Protein AF-0000000080451498 (afdb_homodimer)

Sequence (168 aa):
MVEVKEEPVSSRKIQKAEREKIRRDKLKEQFLELGDALDPNRPKSDKTSIIIDTIQILKDLMTQVDRLKAEYVALSEESREVDDMVEVKEEPVSSRKIQKAEREKIRRDKLKEQFLELGDALDPNRPKSDKTSIIIDTIQILKDLMTQVDRLKAEYVALSEESREVDD

InterPro domains:
  IPR011598 Myc-type, basic helix-loop-helix (bHLH) domain [PS50888] (11-61)
  IPR011598 Myc-type, basic helix-loop-helix (bHLH) domain [SM00353] (17-67)
  IPR036638 Helix-loop-helix DNA-binding domain superfamily [G3DSA:4.10.280.10] (9-84)
  IPR036638 Helix-loop-helix DNA-binding domain superfamily [SSF47459] (10-78)
  IPR044579 Transcription factor bHLH11/121 [PTHR47001] (5-82)
  IPR057075 Iron-related transcription factor 3, bHLH domain [PF23177] (13-82)

Foldseek 3Di:
DPPPVPQPPVNVVVVVVVVVVVVVVVVVVVLLVLQVVLPVPDDDDDSVVSVVSVVVVVVVVVVVVVVVVVVVVVVVVVVVVVVD/DPPPVPQPPVRVVVVVVVVVVVVVVVVVVVLLVLQVVLPVPDDDDDSVVSVVSVVVVVVVVVVVVVVVVVVVVVVVVVVVVVVD

Solvent-accessible surface area (backbone atoms only — not comparable to full-atom values): 9599 Å² total; per-residue (Å²): 128,83,73,74,72,71,67,50,72,63,52,51,51,50,52,52,52,51,54,51,48,52,53,49,52,51,43,51,51,50,51,52,50,44,43,42,71,75,38,74,84,55,71,92,68,55,71,58,56,50,50,54,51,47,47,53,48,50,52,49,44,53,52,49,42,53,51,50,52,54,52,46,52,54,52,54,53,51,53,53,61,68,72,103,129,84,72,74,71,70,66,50,72,64,52,52,50,51,52,52,50,52,53,52,48,50,52,50,52,51,42,51,54,49,50,52,53,45,43,42,72,75,38,73,83,56,71,92,68,56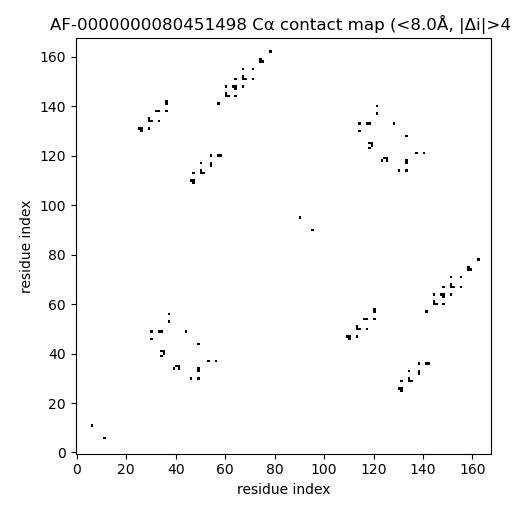,71,58,57,50,50,53,50,47,47,52,50,51,52,52,46,53,51,50,41,53,51,50,52,52,52,46,52,55,52,54,54,52,54,54,62,70,72,103

Radius of gyration: 26.21 Å; Cα contacts (8 Å, |Δi|>4): 71; chains: 2; bounding box: 70×80×53 Å

Secondary structure (DSSP, 8-state):
--------HHHHHHHHHHHHHHHHHHHHHHHHHHHHHH-TTPPP--HHHHHHHHHHHHHHHHHHHHHHHHHHHHHHHHHHHHH-/--------HHHHHHHHHHHHHHHHHHHHHHHHHHHHHH-TTPPP--HHHHHHHHHHHHHHHHHHHHHHHHHHHHHHHHHHHHH-

Organism: Brassica campestris (NCBI:txid3711)

pLDDT: mean 87.02, std 12.92, range [40.19, 97.06]

Nearest PDB structures (foldseek):
  2x0l-assembly1_A  TM=4.351E-01  e=5.594E+00  Homo sapiens
  4czz-assembly1_A  TM=4.478E-01  e=6.485E+00  Homo sapiens
  8q1h-assembly1_A  TM=4.407E-01  e=6.982E+00  Homo sapiens
  4czz-assembly1_A  TM=4.479E-01  e=6.785E+00  Homo sapiens
  2x0l-assembly1_A  TM=4.352E-01  e=5.847E+00  Homo sapiens

Structure (mmCIF, N/CA/C/O backbone):
data_AF-0000000080451498-model_v1
#
loop_
_entity.id
_entity.type
_entity.pdbx_description
1 polymer 'BHLH domain-containing protein'
#
loop_
_atom_site.group_PDB
_atom_site.id
_atom_site.type_symbol
_atom_site.label_atom_id
_atom_site.label_alt_id
_atom_site.label_comp_id
_atom_site.label_asym_id
_atom_site.label_entity_id
_atom_site.label_seq_id
_atom_site.pdbx_PDB_ins_code
_atom_site.Cartn_x
_atom_site.Cartn_y
_atom_site.Cartn_z
_atom_site.occupancy
_atom_site.B_iso_or_equiv
_atom_site.auth_seq_id
_atom_site.auth_comp_id
_atom_site.auth_asym_id
_atom_site.auth_atom_id
_atom_site.pdbx_PDB_model_num
ATOM 1 N N . MET A 1 1 ? -38.812 33.906 8.727 1 40.19 1 MET A N 1
ATOM 2 C CA . MET A 1 1 ? -37.438 34.375 8.562 1 40.19 1 MET A CA 1
ATOM 3 C C . MET A 1 1 ? -36.438 33.312 8.938 1 40.19 1 MET A C 1
ATOM 5 O O . MET A 1 1 ? -36.312 32.938 10.102 1 40.19 1 MET A O 1
ATOM 9 N N . VAL A 1 2 ? -36.469 32.281 8.195 1 56.78 2 VAL A N 1
ATOM 10 C CA . VAL A 1 2 ? -35.656 31.094 8.461 1 56.78 2 VAL A CA 1
ATOM 11 C C . VAL A 1 2 ? -34.188 31.5 8.695 1 56.78 2 VAL A C 1
ATOM 13 O O . VAL A 1 2 ? -33.594 32.125 7.832 1 56.78 2 VAL A O 1
ATOM 16 N N . GLU A 1 3 ? -33.719 31.969 9.93 1 49.28 3 GLU A N 1
ATOM 17 C CA . GLU A 1 3 ? -32.344 32.344 10.297 1 49.28 3 GLU A CA 1
ATOM 18 C C . GLU A 1 3 ? -31.328 31.375 9.711 1 49.28 3 GLU A C 1
ATOM 20 O O . GLU A 1 3 ? -31.359 30.172 10.008 1 49.28 3 GLU A O 1
ATOM 25 N N . VAL A 1 4 ? -31.047 31.438 8.539 1 54.19 4 VAL A N 1
ATOM 26 C CA . VAL A 1 4 ? -29.844 30.781 8.031 1 54.19 4 VAL A CA 1
ATOM 27 C C . VAL A 1 4 ? -28.703 30.922 9.055 1 54.19 4 VAL A C 1
ATOM 29 O O . VAL A 1 4 ? -28.203 32 9.289 1 54.19 4 VAL A O 1
ATOM 32 N N . LYS A 1 5 ? -28.844 30.469 10.32 1 53.97 5 LYS A N 1
ATOM 33 C CA . LYS A 1 5 ? -27.812 30.5 11.359 1 53.97 5 LYS A CA 1
ATOM 34 C C . LYS A 1 5 ? -26.422 30.344 10.758 1 53.97 5 LYS A C 1
ATOM 36 O O . LYS A 1 5 ? -26.109 29.328 10.148 1 53.97 5 LYS A O 1
ATOM 41 N N . GLU A 1 6 ? -25.938 31.375 10.172 1 59 6 GLU A N 1
ATOM 42 C CA . GLU A 1 6 ? -24.562 31.453 9.703 1 59 6 GLU A CA 1
ATOM 43 C C . GLU A 1 6 ? -23.609 30.797 10.695 1 59 6 GLU A C 1
ATOM 45 O O . GLU A 1 6 ? -23.547 31.188 11.859 1 59 6 GLU A O 1
ATOM 50 N N . GLU A 1 7 ? -23.5 29.641 10.656 1 65.69 7 GLU A N 1
ATOM 51 C CA . GLU A 1 7 ? -22.531 28.984 11.531 1 65.69 7 GLU A CA 1
ATOM 52 C C . GLU A 1 7 ? -21.203 29.766 11.57 1 65.69 7 GLU A C 1
ATOM 54 O O . GLU A 1 7 ? -20.672 30.141 10.523 1 65.69 7 GLU A O 1
ATOM 59 N N . PRO A 1 8 ? -20.875 30.375 12.68 1 74.56 8 PRO A N 1
ATOM 60 C CA . PRO A 1 8 ? -19.641 31.156 12.789 1 74.56 8 PRO A CA 1
ATOM 61 C C . PRO A 1 8 ? -18.438 30.469 12.172 1 74.56 8 PRO A C 1
ATOM 63 O O . PRO A 1 8 ? -18.438 29.234 12.023 1 74.56 8 PRO A O 1
ATOM 66 N N . VAL A 1 9 ? -17.578 31.234 11.484 1 77.56 9 VAL A N 1
ATOM 67 C CA . VAL A 1 9 ? -16.312 30.828 10.875 1 77.56 9 VAL A CA 1
ATOM 68 C C . VAL A 1 9 ? -15.625 29.781 11.758 1 77.56 9 VAL A C 1
ATOM 70 O O . VAL A 1 9 ? -15.008 28.844 11.25 1 77.56 9 VAL A O 1
ATOM 73 N N . SER A 1 10 ? -15.898 30.031 13.016 1 82.25 10 SER A N 1
ATOM 74 C CA . SER A 1 10 ? -15.273 29.109 13.969 1 82.25 10 SER A CA 1
ATOM 75 C C . SER A 1 10 ? -15.891 27.719 13.875 1 82.25 10 SER A C 1
ATOM 77 O O . SER A 1 10 ? -15.18 26.719 13.922 1 82.25 10 SER A O 1
ATOM 79 N N . SER A 1 11 ? -17.156 27.797 13.711 1 85.88 11 SER A N 1
ATOM 80 C CA . SER A 1 11 ? -17.859 26.516 13.641 1 85.88 11 SER A CA 1
ATOM 81 C C . SER A 1 11 ? -17.469 25.734 12.391 1 85.88 11 SER A C 1
ATOM 83 O O . SER A 1 11 ? -17.297 24.516 12.438 1 85.88 11 SER A O 1
ATOM 85 N N . ARG A 1 12 ? -17.297 26.469 11.383 1 89.44 12 ARG A N 1
ATOM 86 C CA . ARG A 1 12 ? -16.906 25.844 10.125 1 89.44 12 ARG A CA 1
ATOM 87 C C . ARG A 1 12 ? -15.5 25.281 10.203 1 89.44 12 ARG A C 1
ATOM 89 O O . ARG A 1 12 ? -15.227 24.203 9.672 1 89.44 12 ARG A O 1
ATOM 96 N N . LYS A 1 13 ? -14.742 26.031 10.836 1 90.44 13 LYS A N 1
ATOM 97 C CA . LYS A 1 13 ? -13.367 25.562 11.016 1 90.44 13 LYS A CA 1
ATOM 98 C C . LYS A 1 13 ? -13.32 24.281 11.844 1 90.44 13 LYS A C 1
ATOM 100 O O . LYS A 1 13 ? -12.57 23.359 11.523 1 90.44 13 LYS A O 1
ATOM 105 N N . ILE A 1 14 ? -14.109 24.203 12.797 1 90.5 14 ILE A N 1
ATOM 106 C CA . ILE A 1 14 ? -14.18 23.062 13.695 1 90.5 14 ILE A CA 1
ATOM 107 C C . ILE A 1 14 ? -14.727 21.844 12.938 1 90.5 14 ILE A C 1
ATOM 109 O O . ILE A 1 14 ? -14.211 20.734 13.078 1 90.5 14 ILE A O 1
ATOM 113 N N . GLN A 1 15 ? -15.633 21.969 12.156 1 93 15 GLN A N 1
ATOM 114 C CA . GLN A 1 15 ? -16.234 20.891 11.367 1 93 15 GLN A CA 1
ATOM 115 C C . GLN A 1 15 ? -15.227 20.312 10.367 1 93 15 GLN A C 1
ATOM 117 O O . GLN A 1 15 ? -15.156 19.109 10.172 1 93 15 GLN A O 1
ATOM 122 N N . LYS A 1 16 ? -14.492 21.25 9.75 1 95.62 16 LYS A N 1
ATOM 123 C CA . LYS A 1 16 ? -13.469 20.812 8.812 1 95.62 16 LYS A CA 1
ATOM 124 C C . LYS A 1 16 ? -12.398 19.969 9.508 1 95.62 16 LYS A C 1
ATOM 126 O O . LYS A 1 16 ? -11.961 18.938 8.984 1 95.62 16 LYS A O 1
ATOM 131 N N . ALA A 1 17 ? -12.094 20.375 10.625 1 95.12 17 ALA A N 1
ATOM 132 C CA . ALA A 1 17 ? -11.078 19.672 11.406 1 95.12 17 ALA A CA 1
ATOM 133 C C . ALA A 1 17 ? -11.555 18.281 11.781 1 95.12 17 ALA A C 1
ATOM 135 O O . ALA A 1 17 ? -10.773 17.328 11.773 1 95.12 17 ALA A O 1
ATOM 136 N N . GLU A 1 18 ? -12.75 18.188 12.094 1 95.31 18 GLU A N 1
ATOM 137 C CA . GLU A 1 18 ? -13.328 16.906 12.453 1 95.31 18 GLU A CA 1
ATOM 138 C C . GLU A 1 18 ? -13.367 15.953 11.258 1 95.31 18 GLU A C 1
ATOM 140 O O . GLU A 1 18 ? -13.055 14.773 11.391 1 95.31 18 GLU A O 1
ATOM 145 N N . ARG A 1 19 ? -13.734 16.422 10.164 1 95.5 19 ARG A N 1
ATOM 146 C CA . ARG A 1 19 ? -13.773 15.617 8.945 1 95.5 19 ARG A CA 1
ATOM 147 C C . ARG A 1 19 ? -12.383 15.109 8.578 1 95.5 19 ARG A C 1
ATOM 149 O O . ARG A 1 19 ? -12.227 13.945 8.188 1 95.5 19 ARG A O 1
ATOM 156 N N . GLU A 1 20 ? -11.414 16 8.688 1 95.25 20 GLU A N 1
ATOM 157 C CA . GLU A 1 20 ? -10.031 15.633 8.398 1 95.25 20 GLU A CA 1
ATOM 158 C C . GLU A 1 20 ? -9.531 14.586 9.383 1 95.25 20 GLU A C 1
ATOM 160 O O . GLU A 1 20 ? -8.797 13.664 9.008 1 95.25 20 GLU A O 1
ATOM 165 N N . LYS A 1 21 ? -9.992 14.727 10.586 1 96.38 21 LYS A N 1
ATOM 166 C CA . LYS A 1 21 ? -9.625 13.734 11.594 1 96.38 21 LYS A CA 1
ATOM 167 C C . LYS A 1 21 ? -10.172 12.359 11.227 1 96.38 21 LYS A C 1
ATOM 169 O O . LYS A 1 21 ? -9.469 11.352 11.352 1 96.38 21 LYS A O 1
ATOM 174 N N . ILE A 1 22 ? -11.367 12.289 10.789 1 96 22 ILE A N 1
ATOM 175 C CA . ILE A 1 22 ? -12.008 11.039 10.398 1 96 22 ILE A CA 1
ATOM 176 C C . ILE A 1 22 ? -11.234 10.406 9.234 1 96 22 ILE A C 1
ATOM 178 O O . ILE A 1 22 ? -10.977 9.203 9.242 1 96 22 ILE A O 1
ATOM 182 N N . ARG A 1 23 ? -10.883 11.133 8.25 1 95.81 23 ARG A N 1
ATOM 183 C CA . ARG A 1 23 ? -10.133 10.641 7.098 1 95.81 23 ARG A CA 1
ATOM 184 C C . ARG A 1 23 ? -8.773 10.094 7.523 1 95.81 23 ARG A C 1
ATOM 186 O O . ARG A 1 23 ? -8.344 9.047 7.039 1 95.81 23 ARG A O 1
ATOM 193 N N . ARG A 1 24 ? -8.125 10.797 8.398 1 95.62 24 ARG A N 1
ATOM 194 C CA . ARG A 1 24 ? -6.82 10.383 8.891 1 95.62 24 ARG A CA 1
ATOM 195 C C . ARG A 1 24 ? -6.914 9.062 9.648 1 95.62 24 ARG A C 1
ATOM 197 O O . ARG A 1 24 ? -6.055 8.188 9.5 1 95.62 24 ARG A O 1
ATOM 204 N N . ASP A 1 25 ? -7.914 9 10.438 1 96.94 25 ASP A N 1
ATOM 205 C CA . ASP A 1 25 ? -8.117 7.77 11.203 1 96.94 25 ASP A CA 1
ATOM 206 C C . ASP A 1 25 ? -8.375 6.586 10.273 1 96.94 25 ASP A C 1
ATOM 208 O O . ASP A 1 25 ? -7.871 5.484 10.508 1 96.94 25 ASP A O 1
ATOM 212 N N . LYS A 1 26 ? -9.141 6.828 9.289 1 96.12 26 LYS A N 1
ATOM 213 C CA . LYS A 1 26 ? -9.406 5.789 8.297 1 96.12 26 LYS A CA 1
ATOM 214 C C . LYS A 1 26 ? -8.117 5.352 7.602 1 96.12 26 LYS A C 1
ATOM 216 O O . LYS A 1 26 ? -7.867 4.156 7.445 1 96.12 26 LYS A O 1
ATOM 221 N N . LEU A 1 27 ? -7.355 6.234 7.227 1 96.44 27 LEU A N 1
ATOM 222 C CA . LEU A 1 27 ? -6.086 5.938 6.566 1 96.44 27 LEU A CA 1
ATOM 223 C C . LEU A 1 27 ? -5.164 5.148 7.488 1 96.44 27 LEU A C 1
ATOM 225 O O . LEU A 1 27 ? -4.492 4.215 7.047 1 96.44 27 LEU A O 1
ATOM 229 N N . LYS A 1 28 ? -5.195 5.543 8.656 1 94.75 28 LYS A N 1
ATOM 230 C CA . LYS A 1 28 ? -4.395 4.824 9.648 1 94.75 28 LYS A CA 1
ATOM 231 C C . LYS A 1 28 ? -4.816 3.363 9.742 1 94.75 28 LYS A C 1
ATOM 233 O O . LYS A 1 28 ? -3.971 2.471 9.82 1 94.75 28 LYS A O 1
ATOM 238 N N . GLU A 1 29 ? -6.074 3.158 9.828 1 95.75 29 GLU A N 1
ATOM 239 C CA . GLU A 1 29 ? -6.613 1.804 9.891 1 95.75 29 GLU A CA 1
ATOM 240 C C . GLU A 1 29 ? -6.223 0.996 8.664 1 95.75 29 GLU A C 1
ATOM 242 O O . GLU A 1 29 ? -5.895 -0.188 8.766 1 95.75 29 GLU A O 1
ATOM 247 N N . GLN A 1 30 ? -6.211 1.594 7.562 1 95.5 30 GLN A N 1
ATOM 248 C CA . GLN A 1 30 ? -5.848 0.933 6.312 1 95.5 30 GLN A CA 1
ATOM 249 C C . GLN A 1 30 ? -4.367 0.559 6.301 1 95.5 30 GLN A C 1
ATOM 251 O O . GLN A 1 30 ? -3.994 -0.506 5.801 1 95.5 30 GLN A O 1
ATOM 256 N N . PHE A 1 31 ? -3.59 1.359 6.824 1 95.88 31 PHE A N 1
ATOM 257 C CA . PHE A 1 31 ? -2.17 1.045 6.926 1 95.88 31 PHE A CA 1
ATOM 258 C C . PHE A 1 31 ? -1.945 -0.163 7.824 1 95.88 31 PHE A C 1
ATOM 260 O O . PHE A 1 31 ? -1.092 -1.006 7.539 1 95.88 31 PHE A O 1
ATOM 267 N N . LEU A 1 32 ? -2.666 -0.185 8.906 1 94.31 32 LEU A N 1
ATOM 268 C CA . LEU A 1 32 ? -2.549 -1.322 9.812 1 94.31 32 LEU A CA 1
ATOM 269 C C . LEU A 1 32 ? -2.951 -2.617 9.109 1 94.31 32 LEU A C 1
ATOM 271 O O . LEU A 1 32 ? -2.262 -3.631 9.234 1 94.31 32 LEU A O 1
ATOM 275 N N . GLU A 1 33 ? -4.031 -2.539 8.391 1 94.38 33 GLU A N 1
ATOM 276 C CA . GLU A 1 33 ? -4.504 -3.707 7.66 1 94.38 33 GLU A CA 1
ATOM 277 C C . GLU A 1 33 ? -3.492 -4.145 6.605 1 94.38 33 GLU A C 1
ATOM 279 O O . GLU A 1 33 ? -3.23 -5.34 6.445 1 94.38 33 GLU A O 1
ATOM 284 N N . LEU A 1 34 ? -2.973 -3.205 5.914 1 95.75 34 LEU A N 1
ATOM 285 C CA . LEU A 1 34 ? -1.974 -3.512 4.895 1 95.75 34 LEU A CA 1
ATOM 286 C C . LEU A 1 34 ? -0.742 -4.156 5.52 1 95.75 34 LEU A C 1
ATOM 288 O O . LEU A 1 34 ? -0.22 -5.14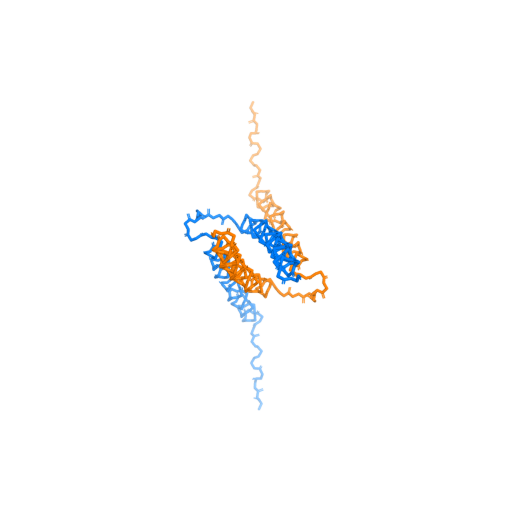5 4.996 1 95.75 34 LEU A O 1
ATOM 292 N N . GLY A 1 35 ? -0.3 -3.576 6.586 1 94.5 35 GLY A N 1
ATOM 293 C CA . GLY A 1 35 ? 0.816 -4.168 7.305 1 94.5 35 GLY A CA 1
ATOM 294 C C . GLY A 1 35 ? 0.559 -5.602 7.727 1 94.5 35 GLY A C 1
ATOM 295 O O . GLY A 1 35 ? 1.425 -6.465 7.57 1 94.5 35 GLY A O 1
ATOM 296 N N . ASP A 1 36 ? -0.637 -5.812 8.188 1 92.88 36 ASP A N 1
ATOM 297 C CA . ASP A 1 36 ? -1.023 -7.145 8.641 1 92.88 36 ASP A CA 1
ATOM 298 C C . ASP A 1 36 ? -1.069 -8.125 7.469 1 92.88 36 ASP A C 1
ATOM 300 O O . ASP A 1 36 ? -0.729 -9.305 7.625 1 92.88 36 ASP A O 1
ATOM 304 N N . ALA A 1 37 ? -1.515 -7.648 6.336 1 91.38 37 ALA A N 1
ATOM 305 C CA . ALA A 1 37 ? -1.586 -8.492 5.145 1 91.38 37 ALA A CA 1
ATOM 306 C C . ALA A 1 37 ? -0.191 -8.883 4.664 1 91.38 37 ALA A C 1
ATOM 308 O O . ALA A 1 37 ? 0.001 -9.969 4.117 1 91.38 37 ALA A O 1
ATOM 309 N N . LEU A 1 38 ? 0.717 -8 4.863 1 92.06 38 LEU A N 1
ATOM 310 C CA . LEU A 1 38 ? 2.092 -8.281 4.469 1 92.06 38 LEU A CA 1
ATOM 311 C C . LEU A 1 38 ? 2.732 -9.297 5.418 1 92.06 38 LEU A C 1
ATOM 313 O O . LEU A 1 38 ? 3.369 -10.25 4.973 1 92.06 38 LEU A O 1
ATOM 317 N N . ASP A 1 39 ? 2.625 -8.945 6.719 1 90.06 39 ASP A N 1
ATOM 318 C CA . ASP A 1 39 ? 3.203 -9.773 7.77 1 90.06 39 ASP A CA 1
ATOM 319 C C . ASP A 1 39 ? 2.646 -9.398 9.141 1 90.06 39 ASP A C 1
ATOM 321 O O . ASP A 1 39 ? 2.977 -8.336 9.68 1 90.06 39 ASP A O 1
ATOM 325 N N . PRO A 1 40 ? 1.82 -10.305 9.664 1 88.94 40 PRO A N 1
ATOM 326 C CA . PRO A 1 40 ? 1.198 -9.992 10.953 1 88.94 40 PRO A CA 1
ATOM 327 C C . PRO A 1 40 ? 2.221 -9.828 12.078 1 88.94 40 PRO A C 1
ATOM 329 O O . PRO A 1 40 ? 1.911 -9.242 13.117 1 88.94 40 PRO A O 1
ATOM 332 N N . ASN A 1 41 ? 3.402 -10.383 11.906 1 88.75 41 ASN A N 1
ATOM 333 C CA . ASN A 1 41 ? 4.43 -10.328 12.938 1 88.75 41 ASN A CA 1
ATOM 334 C C . ASN A 1 41 ? 5.449 -9.227 12.656 1 88.75 41 ASN A C 1
ATOM 336 O O . ASN A 1 41 ? 6.5 -9.172 13.305 1 88.75 41 ASN A O 1
ATOM 340 N N . ARG A 1 42 ? 5.109 -8.414 11.781 1 83.12 42 ARG A N 1
ATOM 341 C CA . ARG A 1 42 ? 6.02 -7.332 11.422 1 83.12 42 ARG A CA 1
ATOM 342 C C . ARG A 1 42 ? 6.094 -6.285 12.523 1 83.12 42 ARG A C 1
ATOM 344 O O . ARG A 1 42 ? 5.074 -5.926 13.117 1 83.12 42 ARG A O 1
ATOM 351 N N . PRO A 1 43 ? 7.219 -5.828 12.773 1 84.06 43 PRO A N 1
ATOM 352 C CA . PRO A 1 43 ? 7.348 -4.738 13.75 1 84.06 43 PRO A CA 1
ATOM 353 C C . PRO A 1 43 ? 6.68 -3.449 13.273 1 84.06 43 PRO A C 1
ATOM 355 O O . PRO A 1 43 ? 6.43 -3.277 12.078 1 84.06 43 PRO A O 1
ATOM 358 N N . LYS A 1 44 ? 6.352 -2.705 14.25 1 82.56 44 LYS A N 1
ATOM 359 C CA . LYS A 1 44 ? 5.812 -1.396 13.898 1 82.56 44 LYS A CA 1
ATOM 360 C C . LYS A 1 44 ? 6.789 -0.618 13.023 1 82.56 44 LYS A C 1
ATOM 362 O O . LYS A 1 44 ? 7.992 -0.593 13.289 1 82.56 44 LYS A O 1
ATOM 367 N N . SER A 1 45 ? 6.285 -0.21 11.938 1 85.31 45 SER A N 1
ATOM 368 C CA . SER A 1 45 ? 7.102 0.501 10.961 1 85.31 45 SER A CA 1
ATOM 369 C C . SER A 1 45 ? 6.398 1.757 10.453 1 85.31 45 SER A C 1
ATOM 371 O O . SER A 1 45 ? 5.18 1.891 10.602 1 85.31 45 SER A O 1
ATOM 373 N N . ASP A 1 46 ? 7.215 2.654 9.93 1 91.94 46 ASP A N 1
ATOM 374 C CA . ASP A 1 46 ? 6.633 3.879 9.383 1 91.94 46 ASP A CA 1
ATOM 375 C C . ASP A 1 46 ? 5.855 3.598 8.102 1 91.94 46 ASP A C 1
ATOM 377 O O . ASP A 1 46 ? 6.035 2.549 7.477 1 91.94 46 ASP A O 1
ATOM 381 N N . LYS A 1 47 ? 5.062 4.551 7.801 1 94.12 47 LYS A N 1
ATOM 382 C CA . LYS A 1 47 ? 4.137 4.402 6.684 1 94.12 47 LYS A CA 1
ATOM 383 C C . LYS A 1 47 ? 4.891 4.195 5.371 1 94.12 47 LYS A C 1
ATOM 385 O O . LYS A 1 47 ? 4.473 3.395 4.531 1 94.12 47 LYS A O 1
ATOM 390 N N . THR A 1 48 ? 5.984 4.891 5.23 1 94.62 48 THR A N 1
ATOM 391 C CA . THR A 1 48 ? 6.77 4.785 4.008 1 94.62 48 THR A CA 1
ATOM 392 C C . THR A 1 48 ? 7.328 3.375 3.844 1 94.62 48 THR A C 1
ATOM 394 O O . THR A 1 48 ? 7.305 2.818 2.744 1 94.62 48 THR A O 1
ATOM 397 N N . SER A 1 49 ? 7.773 2.807 4.898 1 93.88 49 SER A N 1
ATOM 398 C CA . SER A 1 49 ? 8.328 1.456 4.871 1 93.88 49 SER A CA 1
ATOM 399 C C . SER A 1 49 ? 7.262 0.434 4.48 1 93.88 49 SER A C 1
ATOM 401 O O . SER A 1 49 ? 7.543 -0.504 3.732 1 93.88 49 SER A O 1
ATOM 403 N N . ILE A 1 50 ? 6.066 0.605 4.977 1 95.94 50 ILE A N 1
ATOM 404 C CA . ILE A 1 50 ? 4.965 -0.297 4.656 1 95.94 50 ILE A CA 1
ATOM 405 C C . ILE A 1 50 ? 4.68 -0.256 3.158 1 95.94 50 ILE A C 1
ATOM 407 O O . ILE A 1 50 ? 4.508 -1.3 2.523 1 95.94 50 ILE A O 1
ATOM 411 N N . ILE A 1 51 ? 4.719 0.912 2.648 1 96.44 51 ILE A N 1
ATOM 412 C CA . ILE A 1 51 ? 4.414 1.065 1.23 1 96.44 51 ILE A CA 1
ATOM 413 C C . ILE A 1 51 ? 5.535 0.46 0.391 1 96.44 51 ILE A C 1
ATOM 415 O O . ILE A 1 51 ? 5.277 -0.255 -0.58 1 96.44 51 ILE A O 1
ATOM 419 N N . ILE A 1 52 ? 6.75 0.726 0.751 1 95.31 52 ILE A N 1
ATOM 420 C CA . ILE A 1 52 ? 7.898 0.214 0.013 1 95.31 52 ILE A CA 1
ATOM 421 C C . ILE A 1 52 ? 7.883 -1.312 0.025 1 95.31 52 ILE A C 1
ATOM 423 O O . ILE A 1 52 ? 8.062 -1.95 -1.016 1 95.31 52 ILE A O 1
ATOM 427 N N . ASP A 1 53 ? 7.656 -1.847 1.191 1 95.25 53 ASP A N 1
ATOM 428 C CA . ASP A 1 53 ? 7.566 -3.299 1.312 1 95.25 53 ASP A CA 1
ATOM 429 C C . ASP A 1 53 ? 6.434 -3.854 0.45 1 95.25 53 ASP A C 1
ATOM 431 O O . ASP A 1 53 ? 6.578 -4.914 -0.165 1 95.25 53 ASP A O 1
ATOM 435 N N . THR A 1 54 ? 5.352 -3.201 0.462 1 96.62 54 THR A N 1
ATOM 436 C CA . THR A 1 54 ? 4.188 -3.623 -0.311 1 96.62 54 THR A CA 1
ATOM 437 C C . THR A 1 54 ? 4.52 -3.676 -1.8 1 96.62 54 THR A C 1
ATOM 439 O O . THR A 1 54 ? 4.184 -4.648 -2.48 1 96.62 54 THR A O 1
ATOM 442 N N . ILE A 1 55 ? 5.168 -2.652 -2.287 1 97.06 55 ILE A N 1
ATOM 443 C CA . ILE A 1 55 ? 5.539 -2.596 -3.697 1 97.06 55 ILE A CA 1
ATOM 444 C C . ILE A 1 55 ? 6.445 -3.775 -4.039 1 97.06 55 ILE A C 1
ATOM 446 O O . ILE A 1 55 ? 6.254 -4.438 -5.062 1 97.06 55 ILE A O 1
ATOM 450 N N . GLN A 1 56 ? 7.426 -4.031 -3.184 1 95.75 56 GLN A N 1
ATOM 451 C CA . GLN A 1 56 ? 8.359 -5.129 -3.412 1 95.75 56 GLN A CA 1
ATOM 452 C C . GLN A 1 56 ? 7.637 -6.473 -3.443 1 95.75 56 GLN A C 1
ATOM 454 O O . GLN A 1 56 ? 7.852 -7.277 -4.352 1 95.75 56 GLN A O 1
ATOM 459 N N . ILE A 1 57 ? 6.762 -6.637 -2.496 1 95.25 57 ILE A N 1
ATOM 460 C CA . ILE A 1 57 ? 6.047 -7.906 -2.4 1 95.25 57 ILE A CA 1
ATOM 461 C C . ILE A 1 57 ? 5.121 -8.062 -3.605 1 95.25 57 ILE A C 1
ATOM 463 O O . ILE A 1 57 ? 5.008 -9.156 -4.168 1 95.25 57 ILE A O 1
ATOM 467 N N . LEU A 1 58 ? 4.473 -7.027 -3.895 1 95.5 58 LEU A N 1
ATOM 468 C CA . LEU A 1 58 ? 3.602 -7.035 -5.066 1 95.5 58 LEU A CA 1
ATOM 469 C C . LEU A 1 58 ? 4.371 -7.461 -6.312 1 95.5 58 LEU A C 1
ATOM 471 O O . LEU A 1 58 ? 3.902 -8.305 -7.078 1 95.5 58 LEU A O 1
ATOM 475 N N . LYS A 1 59 ? 5.52 -6.902 -6.535 1 95 59 LYS A N 1
ATOM 476 C CA . LYS A 1 59 ? 6.348 -7.234 -7.691 1 95 59 LYS A CA 1
ATOM 477 C C . LYS A 1 59 ? 6.82 -8.688 -7.629 1 95 59 LYS A C 1
ATOM 479 O O . LYS A 1 59 ? 6.828 -9.383 -8.648 1 95 59 LYS A O 1
ATOM 484 N N . ASP A 1 60 ? 7.211 -9.125 -6.465 1 96.06 60 ASP A N 1
ATOM 485 C CA . ASP A 1 60 ? 7.656 -10.5 -6.273 1 96.06 60 ASP A CA 1
ATOM 486 C C . ASP A 1 60 ? 6.543 -11.492 -6.602 1 96.06 60 ASP A C 1
ATOM 488 O O . ASP A 1 60 ? 6.781 -12.5 -7.266 1 96.06 60 ASP A O 1
ATOM 492 N N . LEU A 1 61 ? 5.336 -11.219 -6.121 1 95.31 61 LEU A N 1
ATOM 493 C CA . LEU A 1 61 ? 4.195 -12.109 -6.34 1 95.31 61 LEU A CA 1
ATOM 494 C C . LEU A 1 61 ? 3.828 -12.164 -7.82 1 95.31 61 LEU A C 1
ATOM 496 O O . LEU A 1 61 ? 3.521 -13.234 -8.344 1 95.31 61 LEU A O 1
ATOM 500 N N . MET A 1 62 ? 3.881 -11.016 -8.461 1 93.88 62 MET A N 1
ATOM 501 C CA . MET A 1 62 ? 3.568 -10.969 -9.883 1 93.88 62 MET A CA 1
ATOM 502 C C . MET A 1 62 ? 4.582 -11.781 -10.688 1 93.88 62 MET A C 1
ATOM 504 O O . MET A 1 62 ? 4.207 -12.516 -11.602 1 93.88 62 MET A O 1
ATOM 508 N N . THR A 1 63 ? 5.801 -11.664 -10.305 1 96.25 63 THR A N 1
ATOM 509 C CA . THR A 1 63 ? 6.855 -12.43 -10.961 1 96.25 63 THR A CA 1
ATOM 510 C C . THR A 1 63 ? 6.66 -13.922 -10.727 1 96.25 63 THR A C 1
ATOM 512 O O . THR A 1 63 ? 6.844 -14.734 -11.641 1 96.25 63 THR A O 1
ATOM 515 N N . GLN A 1 64 ? 6.324 -14.25 -9.516 1 95.81 64 GLN A N 1
ATOM 516 C CA . GLN A 1 64 ? 6.117 -15.648 -9.164 1 95.81 64 GLN A CA 1
ATOM 517 C C . GLN A 1 64 ? 4.945 -16.25 -9.938 1 95.81 64 GLN A C 1
ATOM 519 O O . GLN A 1 64 ? 5.016 -17.391 -10.398 1 95.81 64 GLN A O 1
ATOM 524 N N . VAL A 1 65 ? 3.895 -15.531 -10.047 1 96.31 65 VAL A N 1
ATOM 525 C CA . VAL A 1 65 ? 2.738 -15.977 -10.82 1 96.31 65 VAL A CA 1
ATOM 526 C C . VAL A 1 65 ? 3.148 -16.234 -12.266 1 96.31 65 VAL A C 1
ATOM 528 O O . VAL A 1 65 ? 2.803 -17.266 -12.836 1 96.31 65 VAL A O 1
ATOM 531 N N . ASP A 1 66 ? 3.869 -15.289 -12.805 1 95.31 66 ASP A N 1
ATOM 532 C CA . ASP A 1 66 ? 4.312 -15.43 -14.188 1 95.31 66 ASP A CA 1
ATOM 533 C C . ASP A 1 66 ? 5.184 -16.672 -14.359 1 95.31 66 ASP A C 1
ATOM 535 O O . ASP A 1 66 ? 5.039 -17.406 -15.336 1 95.31 66 ASP A O 1
ATOM 539 N N . ARG A 1 67 ? 6.066 -16.938 -13.477 1 95.44 67 ARG A N 1
ATOM 540 C CA . ARG A 1 67 ? 6.965 -18.078 -13.523 1 95.44 67 ARG A CA 1
ATOM 541 C C . ARG A 1 67 ? 6.18 -19.391 -13.43 1 95.44 67 ARG A C 1
ATOM 543 O O . ARG A 1 67 ? 6.43 -20.328 -14.195 1 95.44 67 ARG A O 1
ATOM 550 N N . LEU A 1 68 ? 5.211 -19.484 -12.531 1 94.19 68 LEU A N 1
ATOM 551 C CA . LEU A 1 68 ? 4.418 -20.703 -12.328 1 94.19 68 LEU A CA 1
ATOM 552 C C . LEU A 1 68 ? 3.547 -20.984 -13.547 1 94.19 68 LEU A C 1
ATOM 554 O O . LEU A 1 68 ? 3.354 -22.141 -13.914 1 94.19 68 LEU A O 1
ATOM 558 N N . LYS A 1 69 ? 3.064 -19.891 -14.125 1 93.44 69 LYS A N 1
ATOM 559 C CA . LYS A 1 69 ? 2.273 -20.047 -15.344 1 93.44 69 LYS A CA 1
ATOM 560 C C . LYS A 1 69 ? 3.119 -20.625 -16.469 1 93.44 69 LYS A C 1
ATOM 562 O O . LYS A 1 69 ? 2.67 -21.5 -17.203 1 93.44 69 LYS A O 1
ATOM 567 N N . ALA A 1 70 ? 4.316 -20.156 -16.625 1 92.81 70 ALA A N 1
ATOM 568 C CA . ALA A 1 70 ? 5.23 -20.641 -17.656 1 92.81 70 ALA A CA 1
ATOM 569 C C . ALA A 1 70 ? 5.59 -22.109 -17.438 1 92.81 70 ALA A C 1
ATOM 571 O O . ALA A 1 70 ? 5.637 -22.891 -18.391 1 92.81 70 ALA A O 1
ATOM 572 N N . GLU A 1 71 ? 5.809 -22.453 -16.234 1 88 71 GLU A N 1
ATOM 573 C CA . GLU A 1 71 ? 6.141 -23.828 -15.883 1 88 71 GLU A CA 1
ATOM 574 C C . GLU A 1 71 ? 4.969 -24.766 -16.156 1 88 71 GLU A C 1
ATOM 576 O O . GLU A 1 71 ? 5.164 -25.891 -16.625 1 88 71 GLU A O 1
ATOM 581 N N . TYR A 1 72 ? 3.836 -24.328 -15.812 1 86.06 72 TYR A N 1
ATOM 582 C CA . TYR A 1 72 ? 2.627 -25.109 -16.047 1 86.06 72 TYR A CA 1
ATOM 583 C C . TYR A 1 72 ? 2.424 -25.375 -17.531 1 86.06 72 TYR A C 1
ATOM 585 O O . TYR A 1 72 ? 2.062 -26.484 -17.938 1 86.06 72 TYR A O 1
ATOM 593 N N . VAL A 1 73 ? 2.598 -24.391 -18.281 1 85.31 73 VAL A N 1
ATOM 594 C CA . VAL A 1 73 ? 2.436 -24.5 -19.719 1 85.31 73 VAL A CA 1
ATOM 595 C C . VAL A 1 73 ? 3.471 -25.484 -20.281 1 85.31 73 VAL A C 1
ATOM 597 O O . VAL A 1 73 ? 3.145 -26.344 -21.109 1 85.31 73 VAL A O 1
ATOM 600 N N . ALA A 1 74 ? 4.656 -25.438 -19.844 1 85.56 74 ALA A N 1
ATOM 601 C CA . ALA A 1 74 ? 5.738 -26.312 -20.297 1 85.56 74 ALA A CA 1
ATOM 602 C C . ALA A 1 74 ? 5.453 -27.766 -19.953 1 85.56 74 ALA A C 1
ATOM 604 O O . ALA A 1 74 ? 5.668 -28.656 -20.766 1 85.56 74 ALA A O 1
ATOM 605 N N . LEU A 1 75 ? 4.875 -28.062 -18.797 1 82.62 75 LEU A N 1
ATOM 606 C CA . LEU A 1 75 ? 4.586 -29.422 -18.344 1 82.62 75 LEU A CA 1
ATOM 607 C C . LEU A 1 75 ? 3.381 -30 -19.078 1 82.62 75 LEU A C 1
ATOM 609 O O . LEU A 1 75 ? 3.352 -31.188 -19.391 1 82.62 75 LEU A O 1
ATOM 613 N N . SER A 1 76 ? 2.494 -29.141 -19.297 1 81.44 76 SER A N 1
ATOM 614 C CA . SER A 1 76 ? 1.281 -29.594 -19.969 1 81.44 76 SER A CA 1
ATOM 615 C C . SER A 1 76 ? 1.564 -29.953 -21.422 1 81.44 76 SER A C 1
ATOM 617 O O . SER A 1 76 ? 0.984 -30.906 -21.953 1 81.44 76 SER A O 1
ATOM 619 N N . GLU A 1 77 ? 2.418 -29.266 -22.094 1 82.12 77 GLU A N 1
ATOM 620 C CA . GLU A 1 77 ? 2.799 -29.547 -23.469 1 82.12 77 GLU A CA 1
ATOM 621 C C . GLU A 1 77 ? 3.617 -30.828 -23.578 1 82.12 77 GLU A C 1
ATOM 623 O O . GLU A 1 77 ? 3.453 -31.609 -24.516 1 82.12 77 GLU A O 1
ATOM 628 N N . GLU A 1 78 ? 4.375 -31.078 -22.656 1 74.62 78 GLU A N 1
ATOM 629 C CA . GLU A 1 78 ? 5.184 -32.312 -22.625 1 74.62 78 GLU A CA 1
ATOM 630 C C . GLU A 1 78 ? 4.305 -33.531 -22.438 1 74.62 78 GLU A C 1
ATOM 632 O O . GLU A 1 78 ? 4.543 -34.562 -23.062 1 74.62 78 GLU A O 1
ATOM 637 N N . SER A 1 79 ? 3.406 -33.469 -21.625 1 72.81 79 SER A N 1
ATOM 638 C CA . SER A 1 79 ? 2.506 -34.594 -21.375 1 72.81 79 SER A CA 1
ATOM 639 C C . SER A 1 79 ? 1.672 -34.906 -22.609 1 72.81 79 SER A C 1
ATOM 641 O O . SER A 1 79 ? 1.403 -36.094 -22.875 1 72.81 79 SER A O 1
ATOM 643 N N . ARG A 1 80 ? 1.292 -33.938 -23.359 1 74.88 80 ARG A N 1
ATOM 644 C CA . ARG A 1 80 ? 0.505 -34.125 -24.578 1 74.88 80 ARG A CA 1
ATOM 645 C C . ARG A 1 80 ? 1.338 -34.812 -25.656 1 74.88 80 ARG A C 1
ATOM 647 O O . ARG A 1 80 ? 0.83 -35.656 -26.406 1 74.88 80 ARG A O 1
ATOM 654 N N . GLU A 1 81 ? 2.602 -34.469 -25.641 1 74.31 81 GLU A N 1
ATOM 655 C CA . GLU A 1 81 ? 3.494 -35.062 -26.641 1 74.31 81 GLU A CA 1
ATOM 656 C C . GLU A 1 81 ? 3.773 -36.531 -26.359 1 74.31 81 GLU A C 1
ATOM 658 O O . GLU A 1 81 ? 3.957 -37.312 -27.281 1 74.31 81 GLU A O 1
ATOM 663 N N . VAL A 1 82 ? 3.691 -36.844 -25.062 1 68.5 82 VAL A N 1
ATOM 664 C CA . VAL A 1 82 ? 3.975 -38.219 -24.688 1 68.5 82 VAL A CA 1
ATOM 665 C C . VAL A 1 82 ? 2.736 -39.094 -24.922 1 68.5 82 VAL A C 1
ATOM 667 O O . VAL A 1 82 ? 2.852 -40.281 -25.234 1 68.5 82 VAL A O 1
ATOM 670 N N . ASP A 1 83 ? 1.658 -38.562 -24.797 1 64.38 83 ASP A N 1
ATOM 671 C CA . ASP A 1 83 ? 0.428 -39.312 -24.969 1 64.38 83 ASP A CA 1
ATOM 672 C C . ASP A 1 83 ? 0.098 -39.469 -26.453 1 64.38 83 ASP A C 1
ATOM 674 O O . ASP A 1 83 ? -0.57 -40.438 -26.844 1 64.38 83 ASP A O 1
ATOM 678 N N . ASP A 1 84 ? 0.526 -38.594 -27.297 1 56.12 84 ASP A N 1
ATOM 679 C CA . ASP A 1 84 ? 0.336 -38.781 -28.719 1 56.12 84 ASP A CA 1
ATOM 680 C C . ASP A 1 84 ? 1.382 -39.75 -29.297 1 56.12 84 ASP A C 1
ATOM 682 O O . ASP A 1 84 ? 1.079 -40.531 -30.172 1 56.12 84 ASP A O 1
ATOM 686 N N . MET B 1 1 ? 33.906 31.609 24.203 1 40.19 1 MET B N 1
ATOM 687 C CA . MET B 1 1 ? 32.5 31.625 24.625 1 40.19 1 MET B CA 1
ATOM 688 C C . MET B 1 1 ? 31.594 31.188 23.484 1 40.19 1 MET B C 1
ATOM 690 O O . MET B 1 1 ? 31.438 31.906 22.5 1 40.19 1 MET B O 1
ATOM 694 N N . VAL B 1 2 ? 31.719 29.953 23.109 1 55.91 2 VAL B N 1
ATOM 695 C CA . VAL B 1 2 ? 31.016 29.406 21.953 1 55.91 2 VAL B CA 1
ATOM 696 C C . VAL B 1 2 ? 29.516 29.672 22.094 1 55.91 2 VAL B C 1
ATOM 698 O O . VAL B 1 2 ? 28.891 29.281 23.078 1 55.91 2 VAL B O 1
ATOM 701 N N . GLU B 1 3 ? 28.906 30.891 21.703 1 49.12 3 GLU B N 1
ATOM 702 C CA . GLU B 1 3 ? 27.5 31.25 21.734 1 49.12 3 GLU B CA 1
ATOM 703 C C . GLU B 1 3 ? 26.625 30.094 21.234 1 49.12 3 GLU B C 1
ATOM 705 O O . GLU B 1 3 ? 26.766 29.656 20.094 1 49.12 3 GLU B O 1
ATOM 710 N N . VAL B 1 4 ? 26.406 29.172 21.953 1 55.03 4 VAL B N 1
ATOM 711 C CA . VAL B 1 4 ? 25.328 28.234 21.656 1 55.03 4 VAL B CA 1
ATOM 712 C C . VAL B 1 4 ? 24.125 28.984 21.094 1 55.03 4 VAL B C 1
ATOM 714 O O . VAL B 1 4 ? 23.453 29.719 21.828 1 55.03 4 VAL B O 1
ATOM 717 N N . LYS B 1 5 ? 24.25 29.781 20 1 54.88 5 LYS B N 1
ATOM 718 C CA . LYS B 1 5 ? 23.156 30.5 19.344 1 54.88 5 LYS B CA 1
ATOM 719 C C . LYS B 1 5 ? 21.828 29.75 19.484 1 54.88 5 LYS B C 1
ATOM 721 O O . LYS B 1 5 ? 21.688 28.625 19 1 54.88 5 LYS B O 1
ATOM 726 N N . GLU B 1 6 ? 21.281 29.828 20.641 1 59.5 6 GLU B N 1
ATOM 727 C CA . GLU B 1 6 ? 19.938 29.297 20.891 1 59.5 6 GLU B CA 1
ATOM 728 C C . GLU B 1 6 ? 19 29.609 19.719 1 59.5 6 GLU B C 1
ATOM 730 O O . GLU B 1 6 ? 18.828 30.766 19.344 1 59.5 6 GLU B O 1
ATOM 735 N N . GLU B 1 7 ? 19.062 28.891 18.797 1 66.25 7 GLU B N 1
ATOM 736 C CA . GLU B 1 7 ? 18.125 29.094 17.703 1 66.25 7 GLU B CA 1
ATOM 737 C C . GLU B 1 7 ? 16.719 29.422 18.203 1 66.25 7 GLU B C 1
ATOM 739 O O . GLU B 1 7 ? 16.203 28.734 19.094 1 66.25 7 GLU B O 1
ATOM 744 N N . PRO B 1 8 ? 16.234 30.609 18 1 74.94 8 PRO B N 1
ATOM 745 C CA . PRO B 1 8 ? 14.914 31 18.484 1 74.94 8 PRO B CA 1
ATOM 746 C C . PRO B 1 8 ? 13.844 29.938 18.219 1 74.94 8 PRO B C 1
ATOM 748 O O . PRO B 1 8 ? 14.008 29.109 17.328 1 74.94 8 PRO B O 1
ATOM 751 N N . VAL B 1 9 ? 12.945 29.75 19.188 1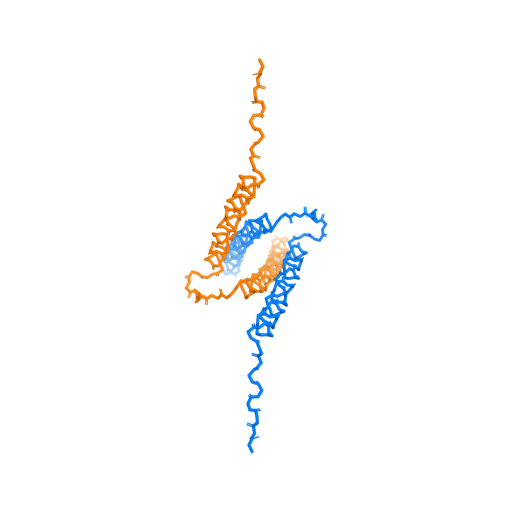 78.12 9 VAL B N 1
ATOM 752 C CA . VAL B 1 9 ? 11.789 28.859 19.156 1 78.12 9 VAL B CA 1
ATOM 753 C C . VAL B 1 9 ? 11.172 28.875 17.766 1 78.12 9 VAL B C 1
ATOM 755 O O . VAL B 1 9 ? 10.703 27.828 17.281 1 78.12 9 VAL B O 1
ATOM 758 N N . SER B 1 10 ? 11.312 30.031 17.219 1 82.81 10 SER B N 1
ATOM 759 C CA . SER B 1 10 ? 10.75 30.188 15.875 1 82.81 10 SER B CA 1
ATOM 760 C C . SER B 1 10 ? 11.539 29.375 14.852 1 82.81 10 SER B C 1
ATOM 762 O O . SER B 1 10 ? 10.953 28.734 13.977 1 82.81 10 SER B O 1
ATOM 764 N N . SER B 1 11 ? 12.797 29.453 15.094 1 86.44 11 SER B N 1
ATOM 765 C CA . SER B 1 11 ? 13.648 28.734 14.156 1 86.44 11 SER B CA 1
ATOM 766 C C . SER B 1 11 ? 13.445 27.234 14.25 1 86.44 11 SER B C 1
ATOM 768 O O . SER B 1 11 ? 13.43 26.531 13.242 1 86.44 11 SER B O 1
ATOM 770 N N . ARG B 1 12 ? 13.258 26.844 15.43 1 89.56 12 ARG B N 1
ATOM 771 C CA . ARG B 1 12 ? 13.039 25.422 15.656 1 89.56 12 ARG B CA 1
ATOM 772 C C . ARG B 1 12 ? 11.703 24.969 15.062 1 89.56 12 ARG B C 1
ATOM 774 O O . ARG B 1 12 ? 11.609 23.875 14.492 1 89.56 12 ARG B O 1
ATOM 781 N N . LYS B 1 13 ? 10.812 25.797 15.234 1 90.69 13 LYS B N 1
ATOM 782 C CA . LYS B 1 13 ? 9.508 25.5 14.672 1 90.69 13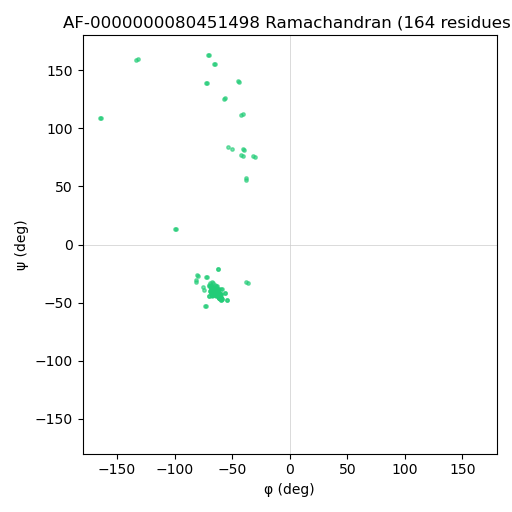 LYS B CA 1
ATOM 783 C C . LYS B 1 13 ? 9.57 25.406 13.148 1 90.69 13 LYS B C 1
ATOM 785 O O . LYS B 1 13 ? 8.969 24.516 12.547 1 90.69 13 LYS B O 1
ATOM 790 N N . ILE B 1 14 ? 10.297 26.234 12.555 1 90.81 14 ILE B N 1
ATOM 791 C CA . ILE B 1 14 ? 10.445 26.281 11.109 1 90.81 14 ILE B CA 1
ATOM 792 C C . ILE B 1 14 ? 11.188 25.031 10.625 1 90.81 14 ILE B C 1
ATOM 794 O O . ILE B 1 14 ? 10.812 24.438 9.617 1 90.81 14 ILE B O 1
ATOM 798 N N . GLN B 1 15 ? 12.133 24.594 11.242 1 93.06 15 GLN B N 1
ATOM 799 C CA . GLN B 1 15 ? 12.906 23.406 10.883 1 93.06 15 GLN B CA 1
ATOM 800 C C . GLN B 1 15 ? 12.055 22.156 10.969 1 93.06 15 GLN B C 1
ATOM 802 O O . GLN B 1 15 ? 12.148 21.266 10.109 1 93.06 15 GLN B O 1
ATOM 807 N N . LYS B 1 16 ? 11.242 22.125 12.047 1 95.69 16 LYS B N 1
ATOM 808 C CA . LYS B 1 16 ? 10.344 20.969 12.188 1 95.69 16 LYS B CA 1
ATOM 809 C C . LYS B 1 16 ? 9.352 20.906 11.031 1 95.69 16 LYS B C 1
ATOM 811 O O . LYS B 1 16 ? 9.078 19.828 10.5 1 95.69 16 LYS B O 1
ATOM 816 N N . ALA B 1 17 ? 8.922 22 10.672 1 95.06 17 ALA B N 1
ATOM 817 C CA . ALA B 1 17 ? 7.961 22.094 9.57 1 95.06 17 ALA B CA 1
ATOM 818 C C . ALA B 1 17 ? 8.586 21.625 8.258 1 95.06 17 ALA B C 1
ATOM 820 O O . ALA B 1 17 ? 7.93 20.953 7.457 1 95.06 17 ALA B O 1
ATOM 821 N N . GLU B 1 18 ? 9.758 21.969 8.086 1 95.25 18 GLU B N 1
ATOM 822 C CA . GLU B 1 18 ? 10.469 21.578 6.871 1 95.25 18 GLU B CA 1
ATOM 823 C C . GLU B 1 18 ? 10.703 20.062 6.832 1 95.25 18 GLU B C 1
ATOM 825 O O . GLU B 1 18 ? 10.539 19.438 5.785 1 95.25 18 GLU B O 1
ATOM 830 N N . ARG B 1 19 ? 11.078 19.516 7.879 1 95.5 19 ARG B N 1
ATOM 831 C CA . ARG B 1 19 ? 11.297 18.078 7.969 1 95.5 19 ARG B CA 1
ATOM 832 C C . ARG B 1 19 ? 10.008 17.312 7.691 1 95.5 19 ARG B C 1
ATOM 834 O O . ARG B 1 19 ? 10.023 16.297 6.992 1 95.5 19 ARG B O 1
ATOM 841 N N . GLU B 1 20 ? 8.922 17.797 8.289 1 95.25 20 GLU B N 1
ATOM 842 C CA . GLU B 1 20 ? 7.621 17.172 8.07 1 95.25 20 GLU B CA 1
ATOM 843 C C . GLU B 1 20 ? 7.191 17.281 6.609 1 95.25 20 GLU B C 1
ATOM 845 O O . GLU B 1 20 ? 6.605 16.344 6.062 1 95.25 20 GLU B O 1
ATOM 850 N N . LYS B 1 21 ? 7.547 18.375 6.051 1 96.38 21 LYS B N 1
ATOM 851 C CA . LYS B 1 21 ? 7.25 18.547 4.633 1 96.38 21 LYS B CA 1
ATOM 852 C C . LYS B 1 21 ? 7.984 17.516 3.785 1 96.38 21 LYS B C 1
ATOM 854 O O . LYS B 1 21 ? 7.406 16.938 2.863 1 96.38 21 LYS B O 1
ATOM 859 N N . ILE B 1 22 ? 9.211 17.266 4.07 1 96.06 22 ILE B N 1
ATOM 860 C CA . ILE B 1 22 ? 10.023 16.297 3.35 1 96.06 22 ILE B CA 1
ATOM 861 C C . ILE B 1 22 ? 9.414 14.898 3.49 1 96.06 22 ILE B C 1
ATOM 863 O O . ILE B 1 22 ? 9.305 14.164 2.508 1 96.06 22 ILE B O 1
ATOM 867 N N . ARG B 1 23 ? 9.039 14.5 4.625 1 95.75 23 ARG B N 1
ATOM 868 C CA . ARG B 1 23 ? 8.43 13.195 4.875 1 95.75 23 ARG B CA 1
ATOM 869 C C . ARG B 1 23 ? 7.125 13.047 4.102 1 95.75 23 ARG B C 1
ATOM 871 O O . ARG B 1 23 ? 6.859 11.984 3.527 1 95.75 23 ARG B O 1
ATOM 878 N N . ARG B 1 24 ? 6.344 14.086 4.102 1 95.62 24 ARG B N 1
ATOM 879 C CA . ARG B 1 24 ? 5.07 14.07 3.393 1 95.62 24 ARG B CA 1
ATOM 880 C C . ARG B 1 24 ? 5.281 13.906 1.891 1 95.62 24 ARG B C 1
ATOM 882 O O . ARG B 1 24 ? 4.551 13.164 1.231 1 95.62 24 ARG B O 1
ATOM 889 N N . ASP B 1 25 ? 6.227 14.625 1.432 1 96.94 25 ASP B N 1
ATOM 890 C CA . ASP B 1 25 ? 6.531 14.539 0.007 1 96.94 25 ASP B CA 1
ATOM 891 C C . ASP B 1 25 ? 7 13.133 -0.368 1 96.94 25 ASP B C 1
ATOM 893 O O . ASP B 1 25 ? 6.621 12.609 -1.415 1 96.94 25 ASP B O 1
ATOM 897 N N . LYS B 1 26 ? 7.789 12.586 0.465 1 96.12 26 LYS B N 1
ATOM 898 C CA . LYS B 1 26 ? 8.25 11.219 0.247 1 96.12 26 LYS B CA 1
ATOM 899 C C . LYS B 1 26 ? 7.078 10.242 0.234 1 96.12 26 LYS B C 1
ATOM 901 O O . LYS B 1 26 ? 6.988 9.383 -0.647 1 96.12 26 LYS B O 1
ATOM 906 N N . LEU B 1 27 ? 6.23 10.367 1.107 1 96.44 27 LEU B N 1
ATOM 907 C CA . LEU B 1 27 ? 5.059 9.508 1.188 1 96.44 27 LEU B CA 1
ATOM 908 C C . LEU B 1 27 ? 4.184 9.656 -0.052 1 96.44 27 LEU B C 1
ATOM 910 O O . LEU B 1 27 ? 3.662 8.672 -0.575 1 96.44 27 LEU B O 1
ATOM 914 N N . LYS B 1 28 ? 4.086 10.836 -0.427 1 94.81 28 LYS B N 1
ATOM 915 C CA . LYS B 1 28 ? 3.318 11.109 -1.641 1 94.81 28 LYS B CA 1
ATOM 916 C C . LYS B 1 28 ? 3.914 10.375 -2.84 1 94.81 28 LYS B C 1
ATOM 918 O O . LYS B 1 28 ? 3.184 9.797 -3.646 1 94.81 28 LYS B O 1
ATOM 923 N N . GLU B 1 29 ? 5.176 10.484 -2.973 1 95.75 29 GLU B N 1
ATOM 924 C CA . GLU B 1 29 ? 5.875 9.812 -4.062 1 95.75 29 GLU B CA 1
ATOM 925 C C . GLU B 1 29 ? 5.672 8.297 -3.994 1 95.75 29 GLU B C 1
ATOM 927 O O . GLU B 1 29 ? 5.484 7.645 -5.023 1 95.75 29 GLU B O 1
ATOM 932 N N . GLN B 1 30 ? 5.664 7.758 -2.869 1 95.5 30 GLN B N 1
ATOM 933 C CA . GLN B 1 30 ? 5.473 6.324 -2.676 1 95.5 30 GLN B CA 1
ATOM 934 C C . GLN B 1 30 ? 4.059 5.902 -3.051 1 95.5 30 GLN B C 1
ATOM 936 O O . GLN B 1 30 ? 3.854 4.832 -3.625 1 95.5 30 GLN B O 1
ATOM 941 N N . PHE B 1 31 ? 3.154 6.695 -2.766 1 95.81 31 PHE B N 1
ATOM 942 C CA . PHE B 1 31 ? 1.78 6.406 -3.16 1 95.81 31 PHE B CA 1
ATOM 943 C C . PHE B 1 31 ? 1.646 6.391 -4.68 1 95.81 31 PHE B C 1
ATOM 945 O O . PHE B 1 31 ? 0.924 5.562 -5.234 1 95.81 31 PHE B O 1
ATOM 952 N N . LEU B 1 32 ? 2.289 7.328 -5.297 1 94.31 32 LEU B N 1
ATOM 953 C CA . LEU B 1 32 ? 2.256 7.371 -6.754 1 94.31 32 LEU B CA 1
ATOM 954 C C . LEU B 1 32 ? 2.861 6.105 -7.352 1 94.31 32 LEU B C 1
ATOM 956 O O . LEU B 1 32 ? 2.295 5.52 -8.273 1 94.31 32 LEU B O 1
ATOM 960 N N . GLU B 1 33 ? 3.973 5.719 -6.801 1 94.31 33 GLU B N 1
ATOM 961 C CA . GLU B 1 33 ? 4.637 4.504 -7.27 1 94.31 33 GLU B CA 1
ATOM 962 C C . GLU B 1 33 ? 3.758 3.275 -7.051 1 94.31 33 GLU B C 1
ATOM 964 O O . GLU B 1 33 ? 3.658 2.416 -7.93 1 94.31 33 GLU B O 1
ATOM 969 N N . LEU B 1 34 ? 3.17 3.201 -5.91 1 95.62 34 LEU B N 1
ATOM 970 C CA . LEU B 1 34 ? 2.287 2.08 -5.609 1 95.62 34 LEU B CA 1
ATOM 971 C C . LEU B 1 34 ? 1.105 2.045 -6.57 1 95.62 34 LEU B C 1
ATOM 973 O O . LEU B 1 34 ? 0.746 0.98 -7.082 1 95.62 34 LEU B O 1
ATOM 977 N N . GLY B 1 35 ? 0.53 3.186 -6.766 1 94.44 35 GLY B N 1
ATOM 978 C CA . GLY B 1 35 ? -0.549 3.271 -7.734 1 94.44 35 GLY B CA 1
ATOM 979 C C . GLY B 1 35 ? -0.145 2.799 -9.117 1 94.44 35 GLY B C 1
ATOM 980 O O . GLY B 1 35 ? -0.886 2.057 -9.766 1 94.44 35 GLY B O 1
ATOM 981 N N . ASP B 1 36 ? 1.032 3.197 -9.5 1 92.81 36 ASP B N 1
ATOM 982 C CA . ASP B 1 36 ? 1.55 2.822 -10.812 1 92.81 36 ASP B CA 1
ATOM 983 C C . ASP B 1 36 ? 1.793 1.316 -10.898 1 92.81 36 ASP B C 1
ATOM 985 O O . ASP B 1 36 ? 1.595 0.708 -11.953 1 92.81 36 ASP B O 1
ATOM 989 N N . ALA B 1 37 ? 2.246 0.745 -9.812 1 91.31 37 ALA B N 1
ATOM 990 C CA . ALA B 1 37 ? 2.502 -0.692 -9.773 1 91.31 37 ALA B CA 1
ATOM 991 C C . ALA B 1 37 ? 1.202 -1.484 -9.875 1 91.31 37 ALA B C 1
ATOM 993 O O . ALA B 1 37 ? 1.183 -2.586 -10.43 1 91.31 37 ALA B O 1
ATOM 994 N N . LEU B 1 38 ? 0.184 -0.917 -9.352 1 92 38 LEU B N 1
ATOM 995 C CA . LEU B 1 38 ? -1.115 -1.575 -9.422 1 92 38 LEU B CA 1
ATOM 996 C C . LEU B 1 38 ? -1.688 -1.493 -10.836 1 92 38 LEU B C 1
ATOM 998 O O . LEU B 1 38 ? -2.168 -2.494 -11.375 1 92 38 LEU B O 1
ATOM 1002 N N . ASP B 1 39 ? -1.721 -0.244 -11.328 1 89.94 39 ASP B N 1
ATOM 1003 C CA . ASP B 1 39 ? -2.26 0.033 -12.656 1 89.94 39 ASP B CA 1
ATOM 1004 C C . ASP B 1 39 ? -1.841 1.419 -13.141 1 89.94 39 ASP B C 1
ATOM 1006 O O . ASP B 1 39 ? -2.334 2.432 -12.641 1 89.94 39 ASP B O 1
ATOM 1010 N N . PRO B 1 40 ? -0.947 1.396 -14.133 1 88.88 40 PRO B N 1
ATOM 1011 C CA . PRO B 1 40 ? -0.448 2.684 -14.625 1 88.88 40 PRO B CA 1
ATOM 1012 C C . PRO B 1 40 ? -1.549 3.549 -15.234 1 88.88 40 PRO B C 1
ATOM 1014 O O . PRO B 1 40 ? -1.38 4.766 -15.367 1 88.88 40 PRO B O 1
ATOM 1017 N N . ASN B 1 41 ? -2.633 2.941 -15.633 1 88.5 41 ASN B N 1
ATOM 1018 C CA . ASN B 1 41 ? -3.721 3.668 -16.281 1 88.5 41 ASN B CA 1
ATOM 1019 C C . ASN B 1 41 ? -4.852 3.975 -15.297 1 88.5 41 ASN B C 1
ATOM 1021 O O . ASN B 1 41 ? -5.934 4.398 -15.703 1 88.5 41 ASN B O 1
ATOM 1025 N N . ARG B 1 42 ? -4.57 3.799 -14.102 1 82.62 42 ARG B N 1
ATOM 1026 C CA . ARG B 1 42 ? -5.586 4.035 -13.078 1 82.62 42 ARG B CA 1
ATOM 1027 C C . ARG B 1 42 ? -5.848 5.527 -12.906 1 82.62 42 ARG B C 1
ATOM 1029 O O . ARG B 1 42 ? -4.91 6.332 -12.898 1 82.62 42 ARG B O 1
ATOM 1036 N N . PRO B 1 43 ? -7.023 5.879 -12.758 1 84.06 43 PRO B N 1
ATOM 1037 C CA . PRO B 1 43 ? -7.336 7.281 -12.469 1 84.06 43 PRO B CA 1
ATOM 1038 C C . PRO B 1 43 ? -6.797 7.742 -11.117 1 84.06 43 PRO B C 1
ATOM 1040 O O . PRO B 1 43 ? -6.508 6.91 -10.25 1 84.06 43 PRO B O 1
ATOM 1043 N N . LYS B 1 44 ? -6.625 8.992 -11.094 1 82.31 44 LYS B N 1
ATOM 1044 C CA . LYS B 1 44 ? -6.223 9.539 -9.797 1 82.31 44 LYS B CA 1
ATOM 1045 C C . LYS B 1 44 ? -7.234 9.188 -8.711 1 82.31 44 LYS B C 1
ATOM 1047 O O . LYS B 1 44 ? -8.445 9.297 -8.922 1 82.31 44 LYS B O 1
ATOM 1052 N N . SER B 1 45 ? -6.734 8.609 -7.715 1 85.25 45 SER B N 1
ATOM 1053 C CA . SER B 1 45 ? -7.578 8.148 -6.617 1 85.25 45 SER B CA 1
ATOM 1054 C C . SER B 1 45 ? -7.004 8.578 -5.27 1 85.25 45 SER B C 1
ATOM 1056 O O . SER B 1 45 ? -5.832 8.938 -5.172 1 85.25 45 SER B O 1
ATOM 1058 N N . ASP B 1 46 ? -7.891 8.578 -4.273 1 91.94 46 ASP B N 1
ATOM 1059 C CA . ASP B 1 46 ? -7.438 8.938 -2.934 1 91.94 46 ASP B CA 1
ATOM 1060 C C . ASP B 1 46 ? -6.555 7.844 -2.34 1 91.94 46 ASP B C 1
ATOM 1062 O O . ASP B 1 46 ? -6.562 6.703 -2.816 1 91.94 46 ASP B O 1
ATOM 1066 N N . LYS B 1 47 ? -5.875 8.25 -1.346 1 94.06 47 LYS B N 1
ATOM 1067 C CA . LYS B 1 47 ? -4.871 7.387 -0.732 1 94.06 47 LYS B CA 1
ATOM 1068 C C . LYS B 1 47 ? -5.508 6.125 -0.159 1 94.06 47 LYS B C 1
ATOM 1070 O O . LYS B 1 47 ? -4.945 5.031 -0.273 1 94.06 47 LYS B O 1
ATOM 1075 N N . THR B 1 48 ? -6.664 6.293 0.406 1 94.56 48 THR B N 1
ATOM 1076 C CA . THR B 1 48 ? -7.352 5.152 1.005 1 94.56 48 THR B CA 1
ATOM 1077 C C . THR B 1 48 ? -7.715 4.121 -0.058 1 94.56 48 THR B C 1
ATOM 1079 O O . THR B 1 48 ? -7.555 2.918 0.158 1 94.56 48 THR B O 1
ATOM 1082 N N . SER B 1 49 ? -8.156 4.566 -1.175 1 93.94 49 SER B N 1
ATOM 1083 C CA . SER B 1 49 ? -8.531 3.678 -2.271 1 93.94 49 SER B CA 1
ATOM 1084 C C . SER B 1 49 ? -7.328 2.898 -2.785 1 93.94 49 SER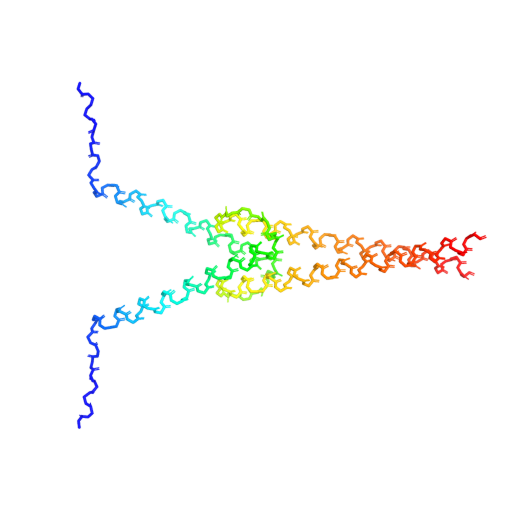 B C 1
ATOM 1086 O O . SER B 1 49 ? -7.438 1.713 -3.105 1 93.94 49 SER B O 1
ATOM 1088 N N . ILE B 1 50 ? -6.188 3.547 -2.867 1 95.88 50 ILE B N 1
ATOM 1089 C CA . ILE B 1 50 ? -4.965 2.9 -3.328 1 95.88 50 ILE B CA 1
ATOM 1090 C C . ILE B 1 50 ? -4.59 1.765 -2.379 1 95.88 50 ILE B C 1
ATOM 1092 O O . ILE B 1 50 ? -4.25 0.665 -2.818 1 95.88 50 ILE B O 1
ATOM 1096 N N . ILE B 1 51 ? -4.75 2.039 -1.14 1 96.44 51 ILE B N 1
ATOM 1097 C CA . ILE B 1 51 ? -4.375 1.037 -0.147 1 96.44 51 ILE B CA 1
ATOM 1098 C C . ILE B 1 51 ? -5.355 -0.131 -0.197 1 96.44 51 ILE B C 1
ATOM 1100 O O . ILE B 1 51 ? -4.949 -1.295 -0.169 1 96.44 51 ILE B O 1
ATOM 1104 N N . ILE B 1 52 ? -6.621 0.163 -0.276 1 95.38 52 ILE B N 1
ATOM 1105 C CA . ILE B 1 52 ? -7.648 -0.872 -0.313 1 95.38 52 ILE B CA 1
ATOM 1106 C C . ILE B 1 52 ? -7.441 -1.761 -1.537 1 95.38 52 ILE B C 1
ATOM 1108 O O . ILE B 1 52 ? -7.473 -2.988 -1.433 1 95.38 52 ILE B O 1
ATOM 1112 N N . ASP B 1 53 ? -7.223 -1.111 -2.648 1 95.25 53 ASP B N 1
ATOM 1113 C CA . ASP B 1 53 ? -6.961 -1.86 -3.875 1 95.25 53 ASP B CA 1
ATOM 1114 C C . ASP B 1 53 ? -5.719 -2.734 -3.73 1 95.25 53 ASP B C 1
ATOM 1116 O O . ASP B 1 53 ? -5.688 -3.867 -4.219 1 95.25 53 ASP B O 1
ATOM 1120 N N . THR B 1 54 ? -4.723 -2.209 -3.148 1 96.62 54 THR B N 1
ATOM 1121 C CA . THR B 1 54 ? -3.469 -2.93 -2.949 1 96.62 54 THR B CA 1
ATOM 1122 C C . THR B 1 54 ? -3.693 -4.188 -2.119 1 96.62 54 THR B C 1
ATOM 1124 O O . THR B 1 54 ? -3.199 -5.266 -2.465 1 96.62 54 THR B O 1
ATOM 1127 N N . ILE B 1 55 ? -4.438 -4.047 -1.055 1 97.06 55 ILE B N 1
ATOM 1128 C CA . ILE B 1 55 ? -4.719 -5.188 -0.187 1 97.06 55 ILE B CA 1
ATOM 1129 C C . ILE B 1 55 ? -5.449 -6.27 -0.978 1 97.06 55 ILE B C 1
ATOM 1131 O O . ILE B 1 55 ? -5.113 -7.453 -0.879 1 97.06 55 ILE B O 1
ATOM 1135 N N . GLN B 1 56 ? -6.441 -5.852 -1.761 1 95.81 56 GLN B N 1
ATOM 1136 C CA . GLN B 1 56 ? -7.215 -6.797 -2.561 1 95.81 56 GLN B CA 1
ATOM 1137 C C . GLN B 1 56 ? -6.324 -7.523 -3.564 1 95.81 56 GLN B C 1
ATOM 1139 O O . GLN B 1 56 ? -6.375 -8.75 -3.674 1 95.81 56 GLN B O 1
ATOM 1144 N N . ILE B 1 57 ? -5.496 -6.766 -4.215 1 95.25 57 ILE B N 1
ATOM 1145 C CA . ILE B 1 57 ? -4.637 -7.352 -5.234 1 95.25 57 ILE B CA 1
ATOM 1146 C C . ILE B 1 57 ? -3.625 -8.289 -4.578 1 95.25 57 ILE B C 1
ATOM 1148 O O . ILE B 1 57 ? -3.342 -9.367 -5.105 1 95.25 57 ILE B O 1
ATOM 1152 N N . LEU B 1 58 ? -3.1 -7.832 -3.531 1 95.5 58 LEU B N 1
ATOM 1153 C CA . LEU B 1 58 ? -2.166 -8.664 -2.781 1 95.5 58 LEU B CA 1
ATOM 1154 C C . LEU B 1 58 ? -2.799 -10.008 -2.424 1 95.5 58 LEU B C 1
ATOM 1156 O O . LEU B 1 58 ? -2.182 -11.055 -2.607 1 95.5 58 LEU B O 1
ATOM 1160 N N . LYS B 1 59 ? -3.996 -9.977 -1.919 1 95 59 LYS B N 1
ATOM 1161 C CA . LYS B 1 59 ? -4.703 -11.195 -1.543 1 95 59 LYS B CA 1
ATOM 1162 C C . LYS B 1 59 ? -4.988 -12.062 -2.766 1 95 59 LYS B C 1
ATOM 1164 O O . LYS B 1 59 ? -4.844 -13.289 -2.715 1 95 59 LY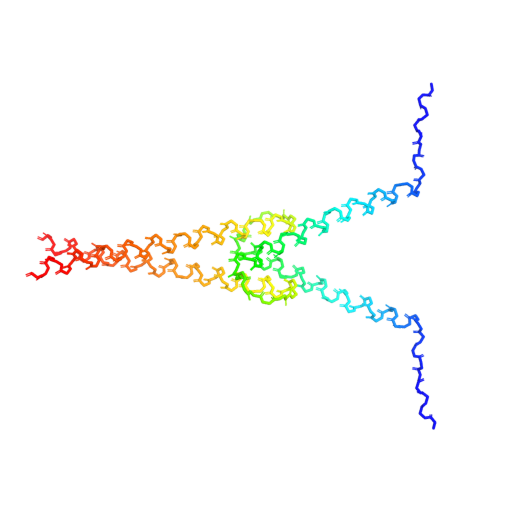S B O 1
ATOM 1169 N N . ASP B 1 60 ? -5.391 -11.445 -3.844 1 96.06 60 ASP B N 1
ATOM 1170 C CA . ASP B 1 60 ? -5.672 -12.156 -5.086 1 96.06 60 ASP B CA 1
ATOM 1171 C C . ASP B 1 60 ? -4.422 -12.867 -5.605 1 96.06 60 ASP B C 1
ATOM 1173 O O . ASP B 1 60 ? -4.488 -14.023 -6.027 1 96.06 60 ASP B O 1
ATOM 1177 N N . LEU B 1 61 ? -3.285 -12.172 -5.598 1 95.38 61 LEU B N 1
ATOM 1178 C CA . LEU B 1 61 ? -2.033 -12.727 -6.102 1 95.38 61 LEU B CA 1
ATOM 1179 C C . LEU B 1 61 ? -1.566 -13.891 -5.234 1 95.38 61 LEU B C 1
ATOM 1181 O O . LEU B 1 61 ? -1.089 -14.906 -5.754 1 95.38 61 LEU B O 1
ATOM 1185 N N . MET B 1 62 ? -1.724 -13.75 -3.939 1 93.94 62 MET B N 1
ATOM 1186 C CA . MET B 1 62 ? -1.332 -14.82 -3.029 1 93.94 62 MET B CA 1
ATOM 1187 C C . MET B 1 62 ? -2.182 -16.062 -3.258 1 93.94 62 MET B C 1
ATOM 1189 O O . MET B 1 62 ? -1.661 -17.188 -3.275 1 93.94 62 MET B O 1
ATOM 1193 N N . THR B 1 63 ? -3.43 -15.852 -3.477 1 96.25 63 THR B N 1
ATOM 1194 C CA . THR B 1 63 ? -4.332 -16.953 -3.762 1 96.25 63 THR B CA 1
ATOM 1195 C C . THR B 1 63 ? -3.969 -17.625 -5.086 1 96.25 63 THR B C 1
ATOM 1197 O O . THR B 1 63 ? -3.988 -18.859 -5.195 1 96.25 63 THR B O 1
ATOM 1200 N N . GLN B 1 64 ? -3.67 -16.812 -6.043 1 95.88 64 GLN B N 1
ATOM 1201 C CA . GLN B 1 64 ? -3.309 -17.328 -7.359 1 95.88 64 GLN B CA 1
ATOM 1202 C C . GLN B 1 64 ? -2.023 -18.141 -7.293 1 95.88 64 GLN B C 1
ATOM 1204 O O . GLN B 1 64 ? -1.917 -19.188 -7.938 1 95.88 64 GLN B O 1
ATOM 1209 N N . VAL B 1 65 ? -1.067 -17.672 -6.59 1 96.31 65 VAL B N 1
ATOM 1210 C CA . VAL B 1 65 ? 0.184 -18.391 -6.41 1 96.31 65 VAL B CA 1
ATOM 1211 C C . VAL B 1 65 ? -0.095 -19.766 -5.773 1 96.31 65 VAL B C 1
ATOM 1213 O O . VAL B 1 65 ? 0.416 -20.781 -6.234 1 96.31 65 VAL B O 1
ATOM 1216 N N . ASP B 1 66 ? -0.912 -19.719 -4.75 1 95.44 66 ASP B N 1
ATOM 1217 C CA . ASP B 1 66 ? -1.245 -20.969 -4.062 1 95.44 66 ASP B CA 1
ATOM 1218 C C . ASP B 1 66 ? -1.938 -21.938 -5.004 1 95.44 66 ASP B C 1
ATOM 1220 O O . ASP B 1 66 ? -1.639 -23.141 -4.992 1 95.44 66 ASP B O 1
ATOM 1224 N N . ARG B 1 67 ? -2.828 -21.516 -5.789 1 95.31 67 ARG B N 1
ATOM 1225 C CA . ARG B 1 67 ? -3.564 -22.344 -6.738 1 95.31 67 ARG B CA 1
ATOM 1226 C C . ARG B 1 67 ? -2.631 -22.938 -7.785 1 95.31 67 ARG B C 1
ATOM 1228 O O . ARG B 1 67 ? -2.709 -24.125 -8.086 1 95.31 67 ARG B O 1
ATOM 1235 N N . LEU B 1 68 ? -1.713 -22.156 -8.344 1 94.19 68 LEU B N 1
ATOM 1236 C CA . LEU B 1 68 ? -0.787 -22.609 -9.383 1 94.19 68 LEU B CA 1
ATOM 1237 C C . LEU B 1 68 ? 0.191 -23.641 -8.828 1 94.19 68 LEU B C 1
ATOM 1239 O O . LEU B 1 68 ? 0.553 -24.594 -9.516 1 94.19 68 LEU B O 1
ATOM 1243 N N . LYS B 1 69 ? 0.561 -23.391 -7.574 1 93.5 69 LYS B N 1
ATOM 1244 C CA . LYS B 1 69 ? 1.442 -24.344 -6.922 1 93.5 69 LYS B CA 1
ATOM 1245 C C . LYS B 1 69 ? 0.752 -25.703 -6.754 1 93.5 69 LYS B C 1
ATOM 1247 O O . LYS B 1 69 ? 1.356 -26.75 -6.992 1 93.5 69 LYS B O 1
ATOM 1252 N N . ALA B 1 70 ? -0.486 -25.703 -6.371 1 92.81 70 ALA B N 1
ATOM 1253 C CA . ALA B 1 70 ? -1.26 -26.938 -6.191 1 92.81 70 ALA B CA 1
ATOM 1254 C C . ALA B 1 70 ? -1.444 -27.656 -7.52 1 92.81 70 ALA B C 1
ATOM 1256 O O . ALA B 1 70 ? -1.33 -28.891 -7.578 1 92.81 70 ALA B O 1
ATOM 1257 N N . GLU B 1 71 ? -1.693 -26.938 -8.531 1 88.19 71 GLU B N 1
ATOM 1258 C CA . GLU B 1 71 ? -1.871 -27.516 -9.859 1 88.19 71 GLU B CA 1
ATOM 1259 C C . GLU B 1 71 ? -0.575 -28.141 -10.367 1 88.19 71 GLU B C 1
ATOM 1261 O O . GLU B 1 71 ? -0.595 -29.188 -11 1 88.19 71 GLU B O 1
ATOM 1266 N N . TYR B 1 72 ? 0.473 -27.453 -10.164 1 86 72 TYR B N 1
ATOM 1267 C CA . TYR B 1 72 ? 1.782 -27.938 -10.57 1 86 72 TYR B CA 1
ATOM 1268 C C . TYR B 1 72 ? 2.111 -29.25 -9.867 1 86 72 TYR B C 1
ATOM 1270 O O . TYR B 1 72 ? 2.635 -30.188 -10.492 1 86 72 TYR B O 1
ATOM 1278 N N . VAL B 1 73 ? 1.86 -29.297 -8.648 1 85.44 73 VAL B N 1
ATOM 1279 C CA . VAL B 1 73 ? 2.131 -30.5 -7.871 1 85.44 73 VAL B CA 1
ATOM 1280 C C . VAL B 1 73 ? 1.266 -31.656 -8.383 1 85.44 73 VAL B C 1
ATOM 1282 O O . VAL B 1 73 ? 1.75 -32.781 -8.555 1 85.44 73 VAL B O 1
ATOM 1285 N N . ALA B 1 74 ? 0.052 -31.422 -8.68 1 85.69 74 ALA B N 1
ATOM 1286 C CA . ALA B 1 74 ? -0.876 -32.438 -9.172 1 85.69 74 ALA B CA 1
ATOM 1287 C C . ALA B 1 74 ? -0.433 -33 -10.523 1 85.69 74 ALA B C 1
ATOM 1289 O O . ALA B 1 74 ? -0.482 -34.188 -10.766 1 85.69 74 ALA B O 1
ATOM 1290 N N . LEU B 1 75 ? 0.093 -32.188 -11.422 1 82.69 75 LEU B N 1
ATOM 1291 C CA . LEU B 1 75 ? 0.521 -32.562 -12.758 1 82.69 75 LEU B CA 1
ATOM 1292 C C . LEU B 1 75 ? 1.831 -33.344 -12.703 1 82.69 75 LEU B C 1
ATOM 1294 O O . LEU B 1 75 ? 2.029 -34.281 -13.469 1 82.69 75 LEU B O 1
ATOM 1298 N N . SER B 1 76 ? 2.623 -32.875 -11.844 1 81.62 76 SER B N 1
ATOM 1299 C CA . SER B 1 76 ? 3.924 -33.531 -11.711 1 81.62 76 SER B CA 1
ATOM 1300 C C . SER B 1 76 ? 3.783 -34.938 -11.148 1 81.62 76 SER B C 1
ATOM 1302 O O . SER B 1 76 ? 4.516 -35.844 -11.547 1 81.62 76 SER B O 1
ATOM 1304 N N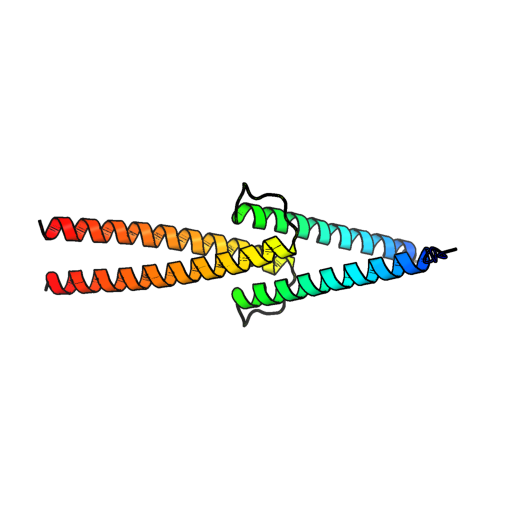 . GLU B 1 77 ? 2.895 -35.188 -10.25 1 82.38 77 GLU B N 1
ATOM 1305 C CA . GLU B 1 77 ? 2.645 -36.5 -9.664 1 82.38 77 GLU B CA 1
ATOM 1306 C C . GLU B 1 77 ? 2.002 -37.438 -10.688 1 82.38 77 GLU B C 1
ATOM 1308 O O . GLU B 1 77 ? 2.322 -38.625 -10.734 1 82.38 77 GLU B O 1
ATOM 1313 N N . GLU B 1 78 ? 1.229 -36.969 -11.477 1 75.12 78 GLU B N 1
ATOM 1314 C CA . GLU B 1 78 ? 0.582 -37.75 -12.516 1 75.12 78 GLU B CA 1
ATOM 1315 C C . GLU B 1 78 ? 1.591 -38.219 -13.562 1 75.12 78 GLU B C 1
ATOM 1317 O O . GLU B 1 78 ? 1.526 -39.375 -14.023 1 75.12 78 GLU B O 1
ATOM 1322 N N . SER B 1 79 ? 2.422 -37.406 -13.945 1 72.94 79 SER B N 1
ATOM 1323 C CA . SER B 1 79 ? 3.434 -37.75 -14.938 1 72.94 79 SER B CA 1
ATOM 1324 C C . SER B 1 79 ? 4.383 -38.844 -14.414 1 72.94 79 SER B C 1
ATOM 1326 O O . SER B 1 79 ? 4.812 -39.719 -15.172 1 72.94 79 SER B O 1
ATOM 1328 N N . ARG B 1 80 ? 4.695 -38.812 -13.164 1 75.12 80 ARG B N 1
ATOM 1329 C CA . ARG B 1 80 ? 5.582 -39.812 -12.555 1 75.12 80 ARG B CA 1
ATOM 1330 C C . ARG B 1 80 ? 4.914 -41.188 -12.484 1 75.12 80 ARG B C 1
ATOM 1332 O O . ARG B 1 80 ? 5.57 -42.188 -12.664 1 75.12 80 ARG B O 1
ATOM 1339 N N . GLU B 1 81 ? 3.627 -41.125 -12.297 1 74.62 81 GLU B N 1
ATOM 1340 C CA . GLU B 1 81 ? 2.883 -42.375 -12.211 1 74.62 81 GLU B CA 1
ATOM 1341 C C . GLU B 1 81 ? 2.766 -43.031 -13.578 1 74.62 81 GLU B C 1
ATOM 1343 O O . GLU B 1 81 ? 2.75 -44.281 -13.672 1 74.62 81 GLU B O 1
ATOM 1348 N N . VAL B 1 82 ? 2.791 -42.219 -14.602 1 68.62 82 VAL B N 1
ATOM 1349 C CA . VAL B 1 82 ? 2.652 -42.75 -15.945 1 68.62 82 VAL B CA 1
ATOM 1350 C C . VAL B 1 82 ? 3.998 -43.281 -16.422 1 68.62 82 VAL B C 1
ATOM 1352 O O . VAL B 1 82 ? 4.055 -44.25 -17.188 1 68.62 82 VAL B O 1
ATOM 1355 N N . ASP B 1 83 ? 4.98 -42.719 -16.031 1 64.69 83 ASP B N 1
ATOM 1356 C CA . ASP B 1 83 ? 6.305 -43.156 -16.469 1 64.69 83 ASP B CA 1
ATOM 1357 C C . ASP B 1 83 ? 6.75 -44.375 -15.688 1 64.69 83 ASP B C 1
ATOM 1359 O O . ASP B 1 83 ? 7.555 -45.188 -16.1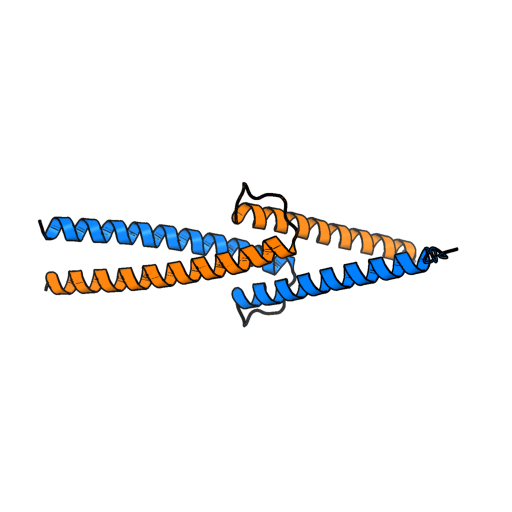88 1 64.69 83 ASP B O 1
ATOM 1363 N N . ASP B 1 84 ? 6.289 -44.562 -14.492 1 55.88 84 ASP B N 1
ATOM 1364 C CA . ASP B 1 84 ? 6.598 -45.781 -13.781 1 55.88 84 ASP B CA 1
ATOM 1365 C C . ASP B 1 84 ? 5.719 -46.938 -14.266 1 55.88 84 ASP B C 1
ATOM 1367 O O . ASP B 1 84 ? 6.176 -48.094 -14.359 1 55.88 84 ASP B O 1
#